Protein AF-A0A7V9SW94-F1 (afdb_monomer)

pLDDT: mean 76.11, std 19.29, range [31.66, 95.06]

Radius of gyration: 12.78 Å; Cα contacts (8 Å, |Δi|>4): 151; chains: 1; bounding box: 34×31×29 Å

Solvent-accessible surface area (backbone atoms only — not comparable to full-atom values): 5118 Å² total; per-residue (Å²): 134,84,76,76,92,71,72,75,85,70,67,84,38,31,49,35,37,36,40,82,63,21,88,87,50,70,67,32,46,69,51,50,90,90,45,95,79,41,51,68,32,24,33,32,41,31,41,30,33,72,32,72,67,81,62,90,41,40,71,59,45,68,74,57,33,77,44,77,43,80,67,82,49,68,50,78,47,75,72,70,76,88,126

Sequence (83 aa):
MITPTSTPNHGPFDTLYVFPDCSTCKPVSDAVPGHGDYNGGRWMLMQAYGITSQLTNAVAVEASASSIVDTGHRFVCPLIRAG

Foldseek 3Di:
DCDPPDPDLPDLAWEWEDEPQAPPEDIATQDDPPDPNHNLQWYWYKYFYQDHDYDHHVVCSVVRGPDIDGPVDIDGDSDPDPD

Mean predicted aligned error: 8.88 Å

Structure (mmCIF, N/CA/C/O backbone):
data_AF-A0A7V9SW94-F1
#
_entry.id   AF-A0A7V9SW94-F1
#
loop_
_atom_site.group_PDB
_atom_site.id
_atom_site.type_symbol
_atom_site.label_atom_id
_atom_site.label_alt_id
_atom_site.label_comp_id
_atom_site.label_asym_id
_atom_site.label_entity_id
_atom_site.label_seq_id
_atom_site.pdbx_PDB_ins_code
_atom_site.Cartn_x
_atom_site.Cartn_y
_atom_site.Cartn_z
_atom_site.o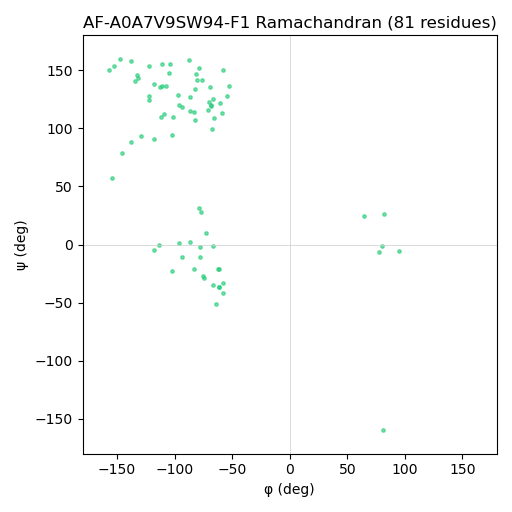ccupancy
_atom_site.B_iso_or_equiv
_atom_site.auth_seq_id
_atom_site.auth_comp_id
_atom_site.auth_asym_id
_atom_site.auth_atom_id
_atom_site.pdbx_PDB_model_num
ATOM 1 N N . MET A 1 1 ? 20.274 19.844 -5.481 1.00 33.56 1 MET A N 1
ATOM 2 C CA . MET A 1 1 ? 19.233 18.803 -5.613 1.00 33.56 1 MET A CA 1
ATOM 3 C C . MET A 1 1 ? 19.794 17.543 -5.002 1.00 33.56 1 MET A C 1
ATOM 5 O O . MET A 1 1 ? 20.869 17.135 -5.418 1.00 33.56 1 MET A O 1
ATOM 9 N N . ILE A 1 2 ? 19.137 16.994 -3.988 1.00 31.66 2 ILE A N 1
ATOM 10 C CA . ILE A 1 2 ? 19.526 15.709 -3.409 1.00 31.66 2 ILE A CA 1
ATOM 11 C C . ILE A 1 2 ? 18.531 14.714 -3.992 1.00 31.66 2 ILE A C 1
ATOM 13 O O . ILE A 1 2 ? 17.402 14.628 -3.523 1.00 31.66 2 ILE A O 1
ATOM 17 N N . THR A 1 3 ? 18.895 14.063 -5.090 1.00 32.84 3 THR A N 1
ATOM 18 C CA . THR A 1 3 ? 18.161 12.881 -5.545 1.00 32.84 3 THR A CA 1
ATOM 19 C C . THR A 1 3 ? 18.445 11.797 -4.506 1.00 32.84 3 THR A C 1
ATOM 21 O O . THR A 1 3 ? 19.625 11.518 -4.283 1.00 32.84 3 THR A O 1
ATOM 24 N N . PRO A 1 4 ? 17.452 11.225 -3.804 1.00 38.81 4 PRO A N 1
ATOM 25 C CA . PRO A 1 4 ? 17.731 10.154 -2.858 1.00 38.81 4 PRO A CA 1
ATOM 26 C C . PRO A 1 4 ? 18.243 8.941 -3.644 1.00 38.81 4 PRO A C 1
ATOM 28 O O . PRO A 1 4 ? 17.491 8.315 -4.381 1.00 38.81 4 PRO A O 1
ATOM 31 N N . THR A 1 5 ? 19.533 8.619 -3.530 1.00 41.50 5 THR A N 1
ATOM 32 C CA . THR A 1 5 ? 20.198 7.521 -4.265 1.00 41.50 5 THR A CA 1
ATOM 33 C C . THR A 1 5 ? 19.898 6.134 -3.680 1.00 41.50 5 THR A C 1
ATOM 35 O O . THR A 1 5 ? 20.710 5.218 -3.773 1.00 41.50 5 THR A O 1
ATOM 38 N N . SER A 1 6 ? 18.751 5.955 -3.037 1.00 40.06 6 SER A N 1
ATOM 39 C CA . SER A 1 6 ? 18.349 4.656 -2.505 1.00 40.06 6 SER A CA 1
ATOM 40 C C . SER A 1 6 ? 16.834 4.569 -2.399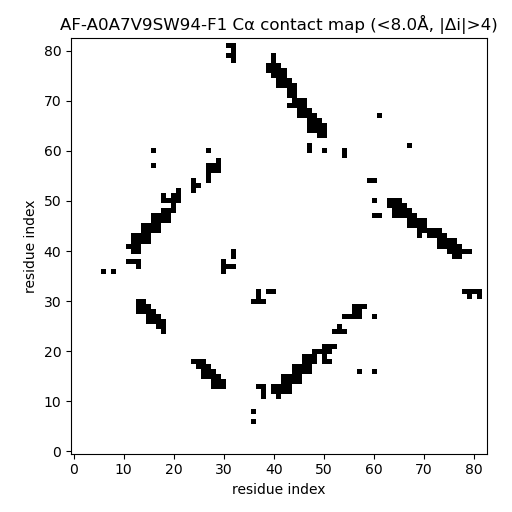 1.00 40.06 6 SER A C 1
ATOM 42 O O . SER A 1 6 ? 16.292 4.3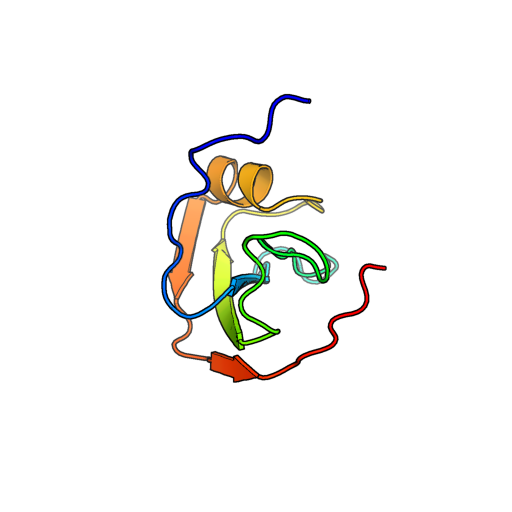50 -1.317 1.00 40.06 6 SER A O 1
ATOM 44 N N . THR A 1 7 ? 16.127 4.769 -3.506 1.00 44.97 7 THR A N 1
ATOM 45 C CA . THR A 1 7 ? 14.821 4.129 -3.630 1.00 44.97 7 THR A CA 1
ATOM 46 C C . THR A 1 7 ? 15.087 2.628 -3.751 1.00 44.97 7 THR A C 1
ATOM 48 O O . THR A 1 7 ? 15.858 2.210 -4.624 1.00 44.97 7 THR A O 1
ATOM 51 N N . PRO A 1 8 ? 14.590 1.799 -2.814 1.00 44.34 8 PRO A N 1
ATOM 52 C CA . PRO A 1 8 ? 14.708 0.357 -2.937 1.00 44.34 8 PRO A CA 1
ATOM 53 C C . PRO A 1 8 ? 14.171 -0.053 -4.307 1.00 44.34 8 PRO A C 1
ATOM 55 O O . PRO A 1 8 ? 13.152 0.458 -4.758 1.00 44.34 8 PRO A O 1
ATOM 58 N N . ASN A 1 9 ? 14.856 -0.952 -5.009 1.00 44.06 9 ASN A N 1
ATOM 59 C CA . ASN A 1 9 ? 14.279 -1.529 -6.214 1.00 44.06 9 ASN A CA 1
ATOM 60 C C . ASN A 1 9 ? 13.086 -2.397 -5.775 1.00 44.06 9 ASN A C 1
ATOM 62 O O . ASN A 1 9 ? 13.288 -3.519 -5.313 1.00 44.06 9 ASN A O 1
ATOM 66 N N . HIS A 1 10 ? 11.865 -1.864 -5.885 1.00 55.28 10 HIS A N 1
ATOM 67 C CA . HIS A 1 10 ? 10.613 -2.535 -5.502 1.00 55.28 10 HIS A CA 1
ATOM 68 C C . HIS A 1 10 ? 10.217 -3.667 -6.476 1.00 55.28 10 HIS A C 1
ATOM 70 O O . HIS A 1 10 ? 9.137 -4.248 -6.377 1.00 55.28 10 HIS A O 1
ATOM 76 N N . GLY A 1 11 ? 11.110 -4.047 -7.397 1.00 61.75 11 GLY A N 1
ATOM 77 C CA . GLY A 1 11 ? 10.855 -5.074 -8.395 1.00 61.75 11 GLY A CA 1
ATOM 78 C C . GLY A 1 11 ? 10.049 -4.528 -9.580 1.00 61.75 11 GLY A C 1
ATOM 79 O O . GLY A 1 11 ? 10.052 -3.328 -9.837 1.00 61.75 11 GLY A O 1
ATOM 80 N N . PRO A 1 12 ? 9.388 -5.398 -10.365 1.00 71.31 12 PRO A N 1
ATOM 81 C CA . PRO A 1 12 ? 8.746 -4.989 -11.616 1.00 71.31 12 PRO A CA 1
ATOM 82 C C . PRO A 1 12 ? 7.395 -4.262 -11.451 1.00 71.31 12 PRO A C 1
ATOM 84 O O . PRO A 1 12 ? 6.798 -3.887 -12.471 1.00 71.31 12 PRO A O 1
ATOM 87 N N . PHE A 1 13 ? 6.905 -4.096 -10.216 1.00 74.19 13 PHE A N 1
ATOM 88 C CA . PHE A 1 13 ? 5.597 -3.528 -9.881 1.00 74.19 13 PHE A CA 1
ATOM 89 C C . PHE A 1 13 ? 5.720 -2.454 -8.793 1.00 74.19 13 PHE A C 1
ATOM 91 O O . PHE A 1 13 ? 6.480 -2.618 -7.845 1.00 74.19 13 PHE A O 1
ATOM 98 N N . ASP A 1 14 ? 4.910 -1.409 -8.924 1.00 83.06 14 ASP A N 1
ATOM 99 C CA . ASP A 1 14 ? 4.600 -0.428 -7.888 1.00 83.06 14 ASP A CA 1
ATOM 100 C C . ASP A 1 14 ? 3.555 -1.012 -6.917 1.00 83.06 14 ASP A C 1
ATOM 102 O O . ASP A 1 14 ? 2.719 -1.839 -7.304 1.00 83.06 14 ASP A O 1
ATOM 106 N N . THR A 1 15 ? 3.554 -0.578 -5.664 1.00 86.62 15 THR A N 1
ATOM 107 C CA . THR A 1 15 ? 2.644 -1.058 -4.620 1.00 86.62 15 THR A CA 1
ATOM 108 C C . THR A 1 15 ? 1.444 -0.142 -4.449 1.00 86.62 15 THR A C 1
ATOM 110 O O . THR A 1 15 ? 1.573 1.054 -4.189 1.00 86.62 15 THR A O 1
ATOM 113 N N . LEU A 1 16 ? 0.250 -0.731 -4.488 1.00 88.19 16 LEU A N 1
ATOM 114 C CA . LEU A 1 16 ? -0.982 -0.083 -4.062 1.00 88.19 16 LEU A CA 1
ATOM 115 C C . LEU A 1 16 ? -1.462 -0.715 -2.753 1.00 88.19 16 LEU A C 1
ATOM 117 O O . LEU A 1 16 ? -1.882 -1.872 -2.726 1.00 88.19 16 LEU A O 1
ATOM 121 N N . TYR A 1 17 ? -1.425 0.058 -1.675 1.00 90.62 17 TYR A N 1
ATOM 122 C CA . TYR A 1 17 ? -1.910 -0.335 -0.360 1.00 90.62 17 TYR A CA 1
ATOM 123 C C . TYR A 1 17 ? -3.402 -0.041 -0.216 1.00 90.62 17 TYR A C 1
ATOM 125 O O . TYR A 1 17 ? -3.849 1.093 -0.403 1.00 90.62 17 TYR A O 1
ATOM 133 N N . VAL A 1 18 ? -4.172 -1.056 0.167 1.00 93.25 18 VAL A N 1
ATOM 134 C CA . VAL A 1 18 ? -5.579 -0.935 0.573 1.00 93.25 18 VAL A CA 1
ATOM 135 C C . VAL A 1 18 ? -5.732 -1.215 2.063 1.00 93.25 18 VAL A C 1
ATOM 137 O O . VAL A 1 18 ? -4.921 -1.931 2.646 1.00 93.25 18 VAL A O 1
ATOM 140 N N . PHE A 1 19 ? -6.787 -0.665 2.666 1.00 95.06 19 PHE A N 1
ATOM 141 C CA . PHE A 1 19 ? -7.003 -0.680 4.115 1.00 95.06 19 PHE A CA 1
ATOM 142 C C . PHE A 1 19 ? -8.293 -1.435 4.470 1.00 95.06 19 PHE A C 1
ATOM 144 O O . PHE A 1 19 ? -9.362 -0.825 4.513 1.00 95.06 19 PHE A O 1
ATOM 151 N N . PRO A 1 20 ? -8.234 -2.759 4.713 1.00 93.56 20 PRO A N 1
ATOM 152 C CA . PRO A 1 20 ? -9.415 -3.553 5.063 1.00 93.56 20 PRO A CA 1
ATOM 153 C C . PRO A 1 20 ? -10.131 -3.057 6.326 1.00 93.56 20 PRO A C 1
ATOM 155 O O . PRO A 1 20 ? -11.357 -3.098 6.392 1.00 93.56 20 PRO A O 1
ATOM 158 N N . ASP A 1 21 ? -9.372 -2.530 7.289 1.00 93.94 21 ASP A N 1
ATOM 159 C CA . ASP A 1 21 ? -9.885 -2.059 8.581 1.00 93.94 21 ASP A CA 1
ATOM 160 C C . ASP A 1 21 ? -10.378 -0.596 8.547 1.00 93.94 21 ASP A C 1
ATOM 162 O O . ASP A 1 21 ? -10.827 -0.062 9.563 1.00 93.94 21 ASP A O 1
ATOM 166 N N . CYS A 1 22 ? -10.342 0.058 7.377 1.00 92.44 22 CYS A N 1
ATOM 167 C CA . CYS A 1 22 ? -10.863 1.409 7.169 1.00 92.44 22 CYS A CA 1
ATOM 168 C C . CYS A 1 22 ? -11.629 1.515 5.841 1.00 92.44 22 CYS A C 1
ATOM 170 O O . CYS A 1 22 ? -11.096 1.924 4.809 1.00 92.44 22 CYS A O 1
ATOM 172 N N . SER A 1 23 ? -12.928 1.214 5.881 1.00 90.00 23 SER A N 1
ATOM 173 C CA . SER A 1 23 ? -13.812 1.215 4.704 1.00 90.00 23 SER A CA 1
ATOM 174 C C . SER A 1 23 ? -13.976 2.581 4.022 1.00 90.00 23 SER A C 1
ATOM 176 O O . SER A 1 23 ? -14.343 2.642 2.850 1.00 90.00 23 SER A O 1
ATOM 178 N N . THR A 1 24 ? -13.703 3.682 4.729 1.00 92.44 24 THR A N 1
ATOM 179 C CA . THR A 1 24 ? -13.747 5.048 4.181 1.00 92.44 24 THR A CA 1
ATOM 180 C C . THR A 1 24 ? -12.397 5.542 3.666 1.00 92.44 24 THR A C 1
ATOM 182 O O . THR A 1 24 ? -12.345 6.596 3.029 1.00 92.44 24 THR A O 1
ATOM 185 N N . CYS A 1 25 ? -11.304 4.830 3.954 1.00 91.81 25 CYS A N 1
ATOM 186 C CA . CYS A 1 25 ? -9.970 5.254 3.559 1.00 91.81 25 CYS A CA 1
ATOM 187 C C . CYS A 1 25 ? -9.729 5.003 2.063 1.00 91.81 25 CYS A C 1
ATOM 189 O O . CYS A 1 25 ? -10.129 3.992 1.487 1.00 91.81 25 CYS A O 1
ATOM 191 N N . LYS A 1 26 ? -9.038 5.944 1.426 1.00 91.81 26 LYS A N 1
ATOM 192 C CA . LYS A 1 26 ? -8.555 5.849 0.047 1.00 91.81 26 LYS A CA 1
ATOM 193 C C . LYS A 1 26 ? -7.268 5.020 0.010 1.00 91.81 26 LYS A C 1
ATOM 195 O O . LYS A 1 26 ? -6.440 5.227 0.896 1.00 91.81 26 LYS A O 1
ATOM 200 N N . PRO A 1 27 ? -7.058 4.165 -1.007 1.00 87.69 27 PRO A N 1
ATOM 201 C CA . PRO A 1 27 ? -5.795 3.455 -1.200 1.00 87.69 27 PRO A CA 1
ATOM 202 C C . PRO A 1 27 ? -4.607 4.413 -1.339 1.00 87.69 27 PRO A C 1
ATOM 204 O O . PRO A 1 27 ? -4.759 5.518 -1.862 1.00 87.69 27 PRO A O 1
ATOM 207 N N . VAL A 1 28 ? -3.427 3.971 -0.910 1.00 88.88 28 VAL A N 1
ATOM 208 C CA . VAL A 1 28 ? -2.176 4.739 -0.975 1.00 88.88 28 VAL A CA 1
ATOM 209 C C . VAL A 1 28 ? -1.177 4.011 -1.858 1.00 88.88 28 VAL A C 1
ATOM 211 O O . VAL A 1 28 ? -1.045 2.796 -1.780 1.00 88.88 28 VAL A O 1
ATOM 214 N N . SER A 1 29 ? -0.471 4.764 -2.691 1.00 85.75 29 SER A N 1
ATOM 215 C CA . SER A 1 29 ? 0.541 4.251 -3.609 1.00 85.75 29 SER A CA 1
ATOM 216 C C . SER A 1 29 ? 1.954 4.559 -3.106 1.00 85.75 29 SER A C 1
ATOM 218 O O . SER A 1 29 ? 2.159 5.610 -2.490 1.00 85.75 29 SER A O 1
ATOM 220 N N . ASP A 1 30 ? 2.919 3.680 -3.379 1.00 82.56 30 ASP A N 1
ATOM 221 C CA . ASP A 1 30 ? 4.355 3.944 -3.172 1.00 82.56 30 ASP A CA 1
ATOM 222 C C . ASP A 1 30 ? 5.009 4.713 -4.333 1.00 82.56 30 ASP A C 1
ATOM 224 O O . ASP A 1 30 ? 6.011 5.396 -4.130 1.00 82.56 30 ASP A O 1
ATOM 228 N N . ALA A 1 31 ? 4.402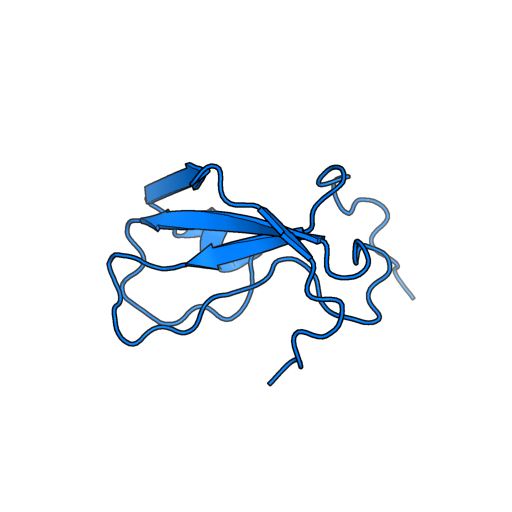 4.677 -5.520 1.00 74.00 31 ALA A N 1
ATOM 229 C CA . ALA A 1 31 ? 4.884 5.350 -6.718 1.00 74.00 31 ALA A CA 1
ATOM 230 C C . ALA A 1 31 ? 3.847 6.329 -7.285 1.00 74.00 31 ALA A C 1
ATOM 232 O O . ALA A 1 31 ? 2.634 6.162 -7.134 1.00 74.00 31 ALA A O 1
ATOM 233 N N . VAL A 1 32 ? 4.314 7.359 -7.990 1.00 67.94 32 VAL A N 1
ATOM 234 C CA . VAL A 1 32 ? 3.453 8.319 -8.697 1.00 67.94 32 VAL A CA 1
ATOM 235 C C . VAL A 1 32 ? 3.951 8.542 -10.126 1.00 67.94 32 VAL A C 1
ATOM 237 O O . VAL A 1 32 ? 5.164 8.540 -10.353 1.00 67.94 32 VAL A O 1
ATOM 240 N N . PRO A 1 33 ? 3.055 8.766 -11.108 1.00 59.25 33 PRO A N 1
ATOM 241 C CA . PRO A 1 33 ? 3.469 9.098 -12.466 1.00 59.25 33 PRO A CA 1
ATOM 242 C C . PRO A 1 33 ? 4.415 10.307 -12.487 1.00 59.25 33 PRO A C 1
ATOM 244 O O . PRO A 1 33 ? 4.099 11.359 -11.936 1.00 59.25 33 PRO A O 1
ATOM 247 N N . GLY A 1 34 ? 5.572 10.158 -13.136 1.00 57.84 34 GLY A N 1
ATOM 248 C CA . GLY A 1 34 ? 6.607 11.198 -13.209 1.00 57.84 34 GLY A CA 1
ATOM 249 C C . GLY A 1 34 ? 7.710 11.091 -12.149 1.00 57.84 34 GLY A C 1
ATOM 250 O O . GLY A 1 34 ? 8.688 11.831 -12.241 1.00 57.84 34 GLY A O 1
ATOM 251 N N . HIS A 1 35 ? 7.603 10.163 -11.193 1.00 62.00 35 HIS A N 1
ATOM 252 C CA . HIS A 1 35 ? 8.723 9.779 -10.330 1.00 62.00 35 HIS A CA 1
ATOM 253 C C . HIS A 1 35 ? 9.637 8.768 -11.039 1.00 62.00 35 HIS A C 1
ATOM 255 O O . HIS A 1 35 ? 9.161 7.949 -11.826 1.00 62.00 35 HIS A O 1
ATOM 261 N N . GLY A 1 36 ? 10.947 8.819 -10.767 1.00 56.28 36 GLY A N 1
ATOM 262 C CA . GLY A 1 36 ? 11.942 7.951 -11.420 1.00 56.28 36 GLY A CA 1
ATOM 263 C C . GLY A 1 36 ? 11.729 6.455 -11.165 1.00 56.28 36 GLY A C 1
ATOM 264 O O . GLY A 1 36 ? 12.164 5.629 -11.961 1.00 56.28 36 GLY A O 1
ATOM 265 N N . ASP A 1 37 ? 11.006 6.135 -10.095 1.00 63.38 37 ASP A N 1
ATOM 266 C CA . ASP A 1 37 ? 10.758 4.777 -9.608 1.00 63.38 37 ASP A CA 1
ATOM 267 C C . ASP A 1 37 ? 9.415 4.212 -10.105 1.00 63.38 37 ASP A C 1
ATOM 269 O O . ASP A 1 37 ? 9.055 3.090 -9.774 1.00 63.38 37 ASP A O 1
ATOM 273 N N . TYR A 1 38 ? 8.669 4.983 -10.906 1.00 63.03 38 TYR A N 1
ATOM 274 C CA . TYR A 1 38 ? 7.371 4.579 -11.437 1.00 63.03 38 TYR A CA 1
ATOM 275 C C . TYR A 1 38 ? 7.513 3.480 -12.493 1.00 63.03 38 TYR A C 1
ATOM 277 O O . TYR A 1 38 ? 8.007 3.716 -13.602 1.00 63.03 38 TYR A O 1
ATOM 285 N N . ASN A 1 39 ? 6.973 2.294 -12.218 1.00 67.00 39 ASN A N 1
ATOM 286 C CA . ASN A 1 39 ? 7.015 1.141 -13.119 1.00 67.00 39 ASN A CA 1
ATOM 287 C C . ASN A 1 39 ? 5.986 1.205 -14.262 1.00 67.00 39 ASN A C 1
ATOM 289 O O . ASN A 1 39 ? 5.502 0.178 -14.748 1.00 67.00 39 ASN A O 1
ATOM 293 N N . GLY A 1 40 ? 5.642 2.404 -14.738 1.00 66.62 40 GLY A N 1
ATOM 294 C CA . GLY A 1 40 ? 4.719 2.589 -15.862 1.00 66.62 40 GLY A CA 1
ATOM 295 C C . GLY A 1 40 ? 3.296 2.113 -15.560 1.00 66.62 40 GLY A C 1
ATOM 296 O O . GLY A 1 40 ? 2.565 1.742 -16.480 1.00 66.62 40 GLY A O 1
ATOM 297 N N . GLY A 1 41 ? 2.920 2.076 -14.279 1.00 68.12 41 GLY A N 1
ATOM 298 C CA . GLY A 1 41 ? 1.585 1.703 -13.834 1.00 68.12 41 GLY A CA 1
ATOM 299 C C . GLY A 1 41 ? 1.359 0.205 -13.753 1.00 68.12 41 GLY A C 1
ATOM 300 O O . GLY A 1 41 ? 0.230 -0.248 -13.905 1.00 68.12 41 GLY A O 1
ATOM 301 N N . ARG A 1 42 ? 2.411 -0.584 -13.552 1.00 80.31 42 ARG A N 1
ATOM 302 C CA . ARG A 1 42 ? 2.279 -1.980 -13.135 1.00 80.31 42 ARG A CA 1
ATOM 303 C C . ARG A 1 42 ? 2.099 -1.994 -11.625 1.00 80.31 42 ARG A C 1
ATOM 305 O O . ARG A 1 42 ? 3.025 -1.647 -10.917 1.00 80.31 42 ARG A O 1
ATOM 312 N N . TRP A 1 43 ? 0.937 -2.411 -11.152 1.00 81.50 43 TRP A N 1
ATOM 313 C CA . TRP A 1 43 ? 0.555 -2.360 -9.747 1.00 81.50 43 TRP A CA 1
ATOM 314 C C . TRP A 1 43 ? 0.461 -3.757 -9.146 1.00 81.50 43 TRP A C 1
ATOM 316 O O . TRP A 1 43 ? -0.137 -4.650 -9.754 1.00 81.50 43 TRP A O 1
ATOM 326 N N . MET A 1 44 ? 0.984 -3.927 -7.935 1.00 86.94 44 MET A N 1
ATOM 327 C CA . MET A 1 44 ? 0.662 -5.030 -7.035 1.00 86.94 44 MET A CA 1
ATOM 328 C C . MET A 1 44 ? -0.197 -4.521 -5.880 1.00 86.94 44 MET A C 1
ATOM 330 O O . MET A 1 44 ? 0.050 -3.449 -5.330 1.00 86.94 44 MET A O 1
ATOM 334 N N . LEU A 1 45 ? -1.233 -5.278 -5.527 1.00 87.62 45 LEU A N 1
ATOM 335 C CA . LEU A 1 45 ? -2.170 -4.883 -4.482 1.00 87.62 45 LEU A CA 1
ATOM 336 C C . LEU A 1 45 ? -1.780 -5.525 -3.147 1.00 87.62 45 LEU A C 1
ATOM 338 O O . LEU A 1 45 ? -1.782 -6.753 -3.018 1.00 87.62 45 LEU A O 1
ATOM 342 N N . MET A 1 46 ? -1.511 -4.686 -2.152 1.00 92.00 46 MET A N 1
ATOM 343 C CA . MET A 1 46 ? -1.172 -5.088 -0.788 1.00 92.00 46 MET A CA 1
ATOM 344 C C . MET A 1 46 ? -2.287 -4.677 0.173 1.00 92.00 46 MET A C 1
ATOM 346 O O . MET A 1 46 ? -2.788 -3.555 0.116 1.00 92.00 46 MET A O 1
ATOM 350 N N . GLN A 1 47 ? -2.669 -5.566 1.083 1.00 93.06 47 GLN A N 1
ATOM 351 C CA . GLN A 1 47 ? -3.578 -5.253 2.185 1.00 93.06 47 GLN A CA 1
ATOM 352 C C . GLN A 1 47 ? -2.778 -4.863 3.422 1.00 93.06 47 GLN A C 1
ATOM 354 O O . GLN A 1 47 ? -2.027 -5.682 3.947 1.00 93.06 47 GLN A O 1
ATOM 359 N N . ALA A 1 48 ? -2.960 -3.630 3.891 1.00 93.75 48 ALA A N 1
ATOM 360 C CA . ALA A 1 48 ? -2.377 -3.124 5.126 1.00 93.75 48 ALA A CA 1
ATOM 361 C C . ALA A 1 48 ? -3.430 -3.139 6.245 1.00 93.75 48 ALA A C 1
ATOM 363 O O . ALA A 1 48 ? -4.387 -2.360 6.229 1.00 93.75 48 ALA A O 1
ATOM 364 N N . TYR A 1 49 ? -3.249 -4.042 7.205 1.00 94.88 49 TYR A N 1
ATOM 365 C CA . TYR A 1 49 ? -4.128 -4.205 8.364 1.00 94.8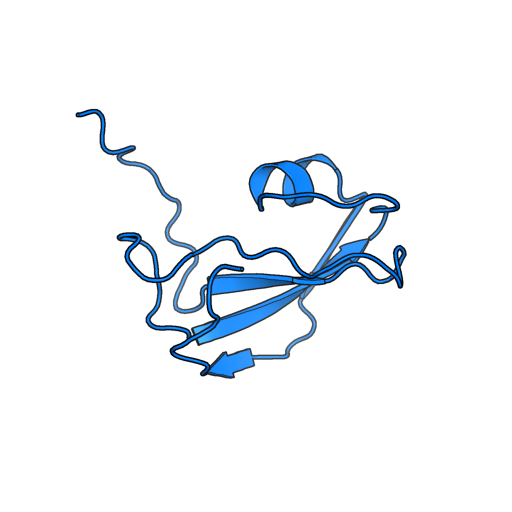8 49 TYR A CA 1
ATOM 366 C C . TYR A 1 49 ? -3.712 -3.290 9.521 1.00 94.88 49 TYR A C 1
ATOM 368 O O . TYR A 1 49 ? -2.570 -2.835 9.603 1.00 94.88 49 TYR A O 1
ATOM 376 N N . GLY A 1 50 ? -4.641 -3.023 10.436 1.00 93.31 50 GLY A N 1
ATOM 377 C CA . GLY A 1 50 ? -4.445 -2.154 11.599 1.00 93.31 50 GLY A CA 1
ATOM 378 C C . GLY A 1 50 ? -4.554 -0.656 11.299 1.00 93.31 50 GLY A C 1
ATOM 379 O O . GLY A 1 50 ? -4.464 0.155 12.218 1.00 93.31 50 GLY A O 1
ATOM 380 N N . ILE A 1 51 ? -4.787 -0.275 10.039 1.00 94.81 51 ILE A N 1
ATOM 381 C CA . ILE A 1 51 ? -4.972 1.121 9.635 1.00 94.81 51 ILE A CA 1
ATOM 382 C C . ILE A 1 51 ? -6.440 1.512 9.793 1.00 94.81 51 ILE A C 1
ATOM 384 O O . ILE A 1 51 ? -7.305 1.012 9.078 1.00 94.81 51 ILE A O 1
ATOM 388 N N . THR A 1 52 ? -6.712 2.440 10.709 1.00 94.50 52 THR A N 1
ATOM 389 C CA . THR A 1 52 ? -8.069 2.929 11.022 1.00 94.50 52 THR A CA 1
ATOM 390 C C . THR A 1 52 ? -8.289 4.398 10.646 1.00 94.50 52 THR A C 1
ATOM 392 O O . THR A 1 52 ? -9.383 4.931 10.826 1.00 94.50 52 THR A O 1
ATOM 395 N N . SER A 1 53 ? -7.267 5.066 10.107 1.00 93.81 53 SER A N 1
ATOM 396 C CA . SER A 1 53 ? -7.310 6.467 9.685 1.00 93.81 53 SER A CA 1
ATOM 397 C C . SER A 1 53 ? -6.606 6.664 8.343 1.00 93.81 53 SER A C 1
ATOM 399 O O . SER A 1 53 ? -5.784 5.849 7.924 1.00 93.81 53 SER A O 1
ATOM 401 N N . GLN A 1 54 ? -6.951 7.744 7.636 1.00 94.81 54 GLN A N 1
ATOM 402 C CA . GLN A 1 54 ? -6.373 8.020 6.324 1.00 94.81 54 GLN A CA 1
ATOM 403 C C . GLN A 1 54 ? -4.879 8.330 6.442 1.00 94.81 54 GLN A C 1
ATOM 405 O O . GLN A 1 54 ? -4.482 9.284 7.111 1.00 94.81 54 GLN A O 1
ATOM 410 N N . LEU A 1 55 ? -4.076 7.579 5.695 1.00 92.19 55 LEU A N 1
ATOM 411 C CA . LEU A 1 55 ? -2.658 7.851 5.478 1.00 92.19 55 LEU A CA 1
ATOM 412 C C . LEU A 1 55 ? -2.442 8.431 4.078 1.00 92.19 55 LEU A C 1
ATOM 414 O O . LEU A 1 55 ? -3.260 8.228 3.185 1.00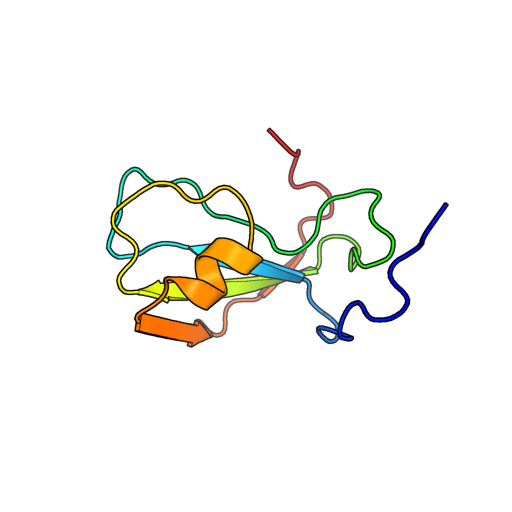 92.19 55 LEU A O 1
ATOM 418 N N . THR A 1 56 ? -1.364 9.184 3.875 1.00 88.44 56 THR A N 1
ATOM 419 C CA . THR A 1 56 ? -1.142 9.941 2.625 1.00 88.44 56 THR A CA 1
ATOM 420 C C . THR A 1 56 ? 0.102 9.516 1.852 1.00 88.44 56 THR A C 1
ATOM 422 O O . THR A 1 56 ? 0.337 10.021 0.760 1.00 88.44 56 THR A O 1
ATOM 425 N N . ASN A 1 57 ? 0.909 8.606 2.398 1.00 85.50 57 ASN A N 1
ATOM 426 C CA . ASN A 1 57 ? 2.130 8.113 1.764 1.00 85.50 57 ASN A CA 1
ATOM 427 C C . ASN A 1 57 ? 2.463 6.692 2.240 1.00 85.50 57 ASN A C 1
ATOM 429 O O . ASN A 1 57 ? 2.080 6.302 3.344 1.00 85.50 57 ASN A O 1
ATOM 433 N N . ALA A 1 58 ? 3.172 5.931 1.404 1.00 87.00 58 ALA A N 1
ATOM 434 C CA . ALA A 1 58 ? 3.520 4.535 1.671 1.00 87.00 58 ALA A CA 1
ATOM 435 C C . ALA A 1 58 ? 4.384 4.348 2.927 1.00 87.00 58 ALA A C 1
ATOM 437 O O . ALA A 1 58 ? 4.138 3.424 3.693 1.00 87.00 58 ALA A O 1
ATOM 438 N N . VAL A 1 59 ? 5.314 5.268 3.207 1.00 86.81 59 VAL A N 1
ATOM 439 C CA . VAL A 1 59 ? 6.168 5.206 4.409 1.00 86.81 59 VAL A CA 1
ATOM 440 C C . VAL A 1 59 ? 5.323 5.184 5.687 1.00 86.81 59 VAL A C 1
ATOM 442 O O . VAL A 1 59 ? 5.583 4.406 6.603 1.00 86.81 59 VAL A O 1
ATOM 445 N N . ALA A 1 60 ? 4.271 6.003 5.745 1.00 88.19 60 ALA A N 1
ATOM 446 C CA . ALA A 1 60 ? 3.342 6.005 6.868 1.00 88.19 60 ALA A CA 1
ATOM 447 C C . ALA A 1 60 ? 2.538 4.700 6.960 1.00 88.19 60 ALA A C 1
ATOM 449 O O . ALA A 1 60 ? 2.254 4.250 8.070 1.00 88.19 60 ALA A O 1
ATOM 450 N N . VAL A 1 61 ? 2.180 4.091 5.824 1.00 88.56 61 VAL A N 1
ATOM 451 C CA . VAL A 1 6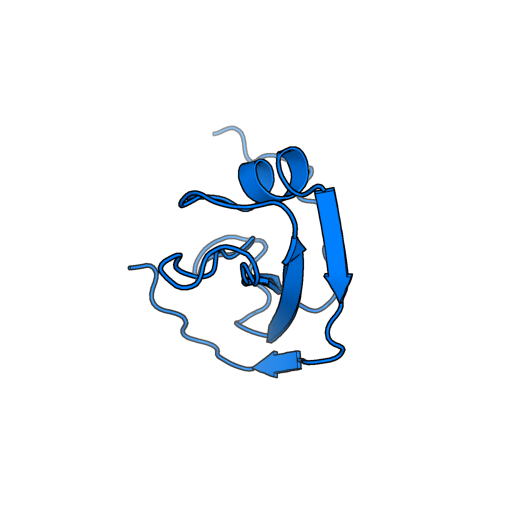1 ? 1.485 2.793 5.791 1.00 88.56 61 VAL A CA 1
ATOM 452 C C . VAL A 1 61 ? 2.373 1.702 6.371 1.00 88.56 61 VAL A C 1
ATOM 454 O O . VAL A 1 61 ? 1.953 1.011 7.293 1.00 88.56 61 VAL A O 1
ATOM 457 N N . GLU A 1 62 ? 3.606 1.593 5.888 1.00 89.31 62 GLU A N 1
ATOM 458 C CA . GLU A 1 62 ? 4.574 0.582 6.323 1.00 89.31 62 GLU A CA 1
ATOM 459 C C . GLU A 1 62 ? 4.920 0.702 7.809 1.00 89.31 62 GLU A C 1
ATOM 461 O O . GLU A 1 62 ? 5.055 -0.307 8.494 1.00 89.31 62 GLU A O 1
ATOM 466 N N . ALA A 1 63 ? 5.002 1.929 8.327 1.00 91.25 63 ALA A N 1
ATOM 467 C CA . ALA A 1 63 ? 5.265 2.173 9.742 1.00 91.25 63 ALA A CA 1
ATOM 468 C C . ALA A 1 63 ? 4.053 1.908 10.656 1.00 91.25 63 ALA A C 1
ATOM 470 O O . ALA A 1 63 ? 4.238 1.631 11.841 1.00 91.25 63 ALA A O 1
ATOM 471 N N . SER A 1 64 ? 2.826 2.039 10.140 1.00 91.94 64 SER A N 1
ATOM 472 C CA . SER A 1 64 ? 1.598 1.982 10.952 1.00 91.94 64 SER A CA 1
ATOM 473 C C . SER A 1 64 ? 0.859 0.650 10.849 1.00 91.94 64 SER A C 1
ATOM 475 O O . SER A 1 64 ? 0.056 0.328 11.725 1.00 91.94 64 SER A O 1
ATOM 477 N N . ALA A 1 65 ? 1.078 -0.109 9.774 1.00 92.75 65 ALA A N 1
ATOM 478 C CA . ALA A 1 65 ? 0.385 -1.364 9.545 1.00 92.75 65 ALA A CA 1
ATOM 479 C C . ALA A 1 65 ? 0.835 -2.422 10.560 1.00 92.75 65 ALA A C 1
ATOM 481 O O . ALA A 1 65 ? 2.024 -2.619 10.803 1.00 92.75 65 ALA A O 1
ATOM 482 N N . SER A 1 66 ? -0.125 -3.155 11.120 1.00 94.56 66 SER A N 1
ATOM 483 C CA . SER A 1 66 ? 0.166 -4.309 11.978 1.00 94.56 66 SER A CA 1
ATOM 484 C C . SER A 1 66 ? 0.636 -5.515 11.163 1.00 94.56 66 SER A C 1
ATOM 486 O O . SER A 1 66 ? 1.396 -6.350 11.649 1.00 94.56 66 SER A O 1
ATOM 488 N N . SER A 1 67 ? 0.175 -5.609 9.915 1.00 94.56 67 SER A N 1
ATOM 489 C CA . SER A 1 67 ? 0.635 -6.573 8.925 1.00 94.56 67 SER A CA 1
ATOM 490 C C . SER A 1 67 ? 0.345 -6.065 7.518 1.00 94.56 67 SER A C 1
ATOM 492 O O . SER A 1 67 ? -0.624 -5.335 7.292 1.00 94.56 67 SER A O 1
ATOM 494 N N . ILE A 1 68 ? 1.189 -6.477 6.575 1.00 92.62 68 ILE A N 1
ATOM 495 C CA . ILE A 1 68 ? 1.027 -6.211 5.149 1.00 92.62 68 ILE A CA 1
ATOM 496 C C . ILE A 1 68 ? 0.996 -7.556 4.433 1.00 92.62 68 ILE A C 1
ATOM 498 O O . ILE A 1 68 ? 1.909 -8.367 4.590 1.00 92.62 68 ILE A O 1
ATOM 502 N N . VAL A 1 69 ? -0.070 -7.799 3.676 1.00 93.25 69 VAL A N 1
ATOM 503 C CA . VAL A 1 69 ? -0.308 -9.073 2.993 1.00 93.25 69 VAL A CA 1
ATOM 504 C C . VAL A 1 69 ? -0.443 -8.840 1.496 1.00 93.25 69 VAL A C 1
ATOM 506 O O . VAL A 1 69 ? -1.263 -8.035 1.051 1.00 93.25 69 VAL A O 1
ATOM 509 N N . ASP A 1 70 ? 0.339 -9.585 0.718 1.00 90.19 70 ASP A N 1
ATOM 510 C CA . ASP A 1 70 ? 0.192 -9.634 -0.732 1.00 90.19 70 ASP A CA 1
ATOM 511 C C . ASP A 1 70 ? -1.090 -10.379 -1.098 1.00 90.19 70 ASP A C 1
ATOM 513 O O . ASP A 1 70 ? -1.293 -11.538 -0.734 1.00 90.19 70 ASP A O 1
ATOM 517 N N . THR A 1 71 ? -1.964 -9.708 -1.841 1.00 87.88 71 THR A N 1
ATOM 518 C CA . THR A 1 71 ? -3.238 -10.288 -2.274 1.00 87.88 71 THR A CA 1
ATOM 519 C C . THR A 1 71 ? -3.094 -11.245 -3.459 1.00 87.88 71 THR A C 1
ATOM 521 O O . THR A 1 71 ? -4.057 -11.906 -3.836 1.00 87.88 71 THR A O 1
ATOM 524 N N . GLY A 1 72 ? -1.930 -11.294 -4.111 1.00 83.25 72 GLY A N 1
ATOM 525 C CA . GLY A 1 72 ? -1.746 -12.025 -5.366 1.00 83.25 72 GLY A CA 1
ATOM 526 C C . GLY A 1 72 ? -2.304 -11.292 -6.594 1.00 83.25 72 GLY A C 1
ATOM 527 O O . GLY A 1 72 ? -2.056 -11.717 -7.722 1.00 83.25 72 GLY A O 1
ATOM 528 N N . HIS A 1 73 ? -3.001 -10.162 -6.416 1.00 82.25 73 HIS A N 1
ATOM 529 C CA . HIS A 1 73 ? -3.519 -9.358 -7.519 1.00 82.25 73 HIS A CA 1
ATOM 530 C C . HIS A 1 73 ? -2.437 -8.441 -8.085 1.00 82.25 73 HIS A C 1
ATOM 532 O O . HIS A 1 73 ? -1.699 -7.776 -7.351 1.00 82.25 73 HIS A O 1
ATOM 538 N N . ARG A 1 74 ? -2.341 -8.421 -9.415 1.00 85.00 74 ARG A N 1
ATOM 539 C CA . ARG A 1 74 ? -1.491 -7.507 -10.176 1.00 85.00 74 ARG A CA 1
ATOM 540 C C . ARG A 1 74 ? -2.295 -6.951 -11.340 1.00 85.00 74 ARG A C 1
ATOM 542 O O . ARG A 1 74 ? -3.072 -7.686 -11.949 1.00 85.00 74 ARG A O 1
ATOM 549 N N . PHE A 1 75 ? -2.124 -5.677 -11.657 1.00 77.94 75 PHE A N 1
ATOM 550 C CA . PHE A 1 75 ? -2.806 -5.049 -12.786 1.00 77.94 75 PHE A CA 1
ATOM 551 C C . PHE A 1 75 ? -1.940 -3.971 -13.423 1.00 77.94 75 PHE A C 1
ATOM 553 O O . PHE A 1 75 ? -1.010 -3.459 -12.812 1.00 77.94 75 PHE A O 1
ATOM 560 N N . VAL A 1 76 ? -2.244 -3.627 -14.671 1.00 73.88 76 VAL A N 1
ATOM 561 C CA . VAL A 1 76 ? -1.547 -2.565 -15.398 1.00 73.88 76 VAL A CA 1
ATOM 562 C C . VAL A 1 76 ? -2.520 -1.412 -15.604 1.00 73.88 76 VAL A C 1
ATOM 564 O O . VAL A 1 76 ? -3.485 -1.533 -16.353 1.00 73.88 76 VAL A O 1
ATOM 567 N N . CYS A 1 77 ? -2.283 -0.304 -14.913 1.00 65.81 77 CYS A N 1
ATOM 568 C CA . CYS A 1 77 ? -2.982 0.960 -15.075 1.00 65.81 77 CYS A CA 1
ATOM 569 C C . CYS A 1 77 ? -1.944 2.087 -15.233 1.00 65.81 77 CYS A C 1
ATOM 571 O O . CYS A 1 77 ? -1.484 2.637 -14.226 1.00 65.81 77 CYS A O 1
ATOM 573 N N . PRO A 1 78 ? -1.574 2.455 -16.475 1.00 60.25 78 PRO A N 1
ATOM 574 C CA . PRO A 1 78 ? -0.550 3.469 -16.757 1.00 60.25 78 PRO A CA 1
ATOM 575 C C . PRO A 1 78 ? -0.940 4.897 -16.330 1.00 60.25 78 PRO A C 1
ATOM 577 O O . PRO A 1 78 ? -0.159 5.825 -16.505 1.00 60.25 78 PRO A O 1
ATOM 580 N N . LEU A 1 79 ? -2.148 5.092 -15.790 1.00 53.34 79 LEU A N 1
ATOM 581 C CA . LEU A 1 79 ? -2.680 6.378 -15.346 1.00 53.34 79 LEU A CA 1
ATOM 582 C C . LEU A 1 79 ? -3.571 6.181 -14.111 1.00 53.34 79 LEU A C 1
ATOM 584 O O . LEU A 1 79 ? -4.797 6.225 -14.192 1.00 53.34 79 LEU A O 1
ATOM 588 N N . ILE A 1 80 ? -2.956 6.015 -12.940 1.00 53.94 80 ILE A N 1
ATOM 589 C CA . ILE A 1 80 ? -3.618 6.435 -11.700 1.00 53.94 80 ILE A CA 1
ATOM 590 C C . ILE A 1 80 ? -3.363 7.938 -11.599 1.00 53.94 80 ILE A C 1
ATOM 592 O O . ILE A 1 80 ? -2.229 8.366 -11.395 1.00 53.94 80 ILE A O 1
ATOM 596 N N . ARG A 1 81 ? -4.391 8.764 -11.829 1.00 39.66 81 ARG A N 1
ATOM 597 C CA . ARG A 1 81 ? -4.276 10.206 -11.568 1.00 39.66 81 ARG A CA 1
ATOM 598 C C . ARG A 1 81 ? -3.971 10.389 -10.081 1.00 39.66 81 ARG A C 1
ATOM 600 O O . ARG A 1 81 ? -4.762 9.947 -9.254 1.00 39.66 81 ARG A O 1
ATOM 607 N N . ALA A 1 82 ? -2.853 11.044 -9.767 1.00 42.62 82 ALA A N 1
ATOM 608 C CA . ALA A 1 82 ? -2.641 11.627 -8.449 1.00 42.62 82 ALA A CA 1
ATOM 609 C C . ALA A 1 82 ? -3.774 12.640 -8.222 1.00 42.62 82 ALA A C 1
ATOM 611 O O . ALA A 1 82 ? -3.920 13.584 -9.003 1.00 42.62 82 ALA A O 1
ATOM 612 N N . GLY A 1 83 ? -4.652 12.338 -7.267 1.00 35.25 83 GLY A N 1
ATOM 613 C CA . GLY A 1 83 ? -5.767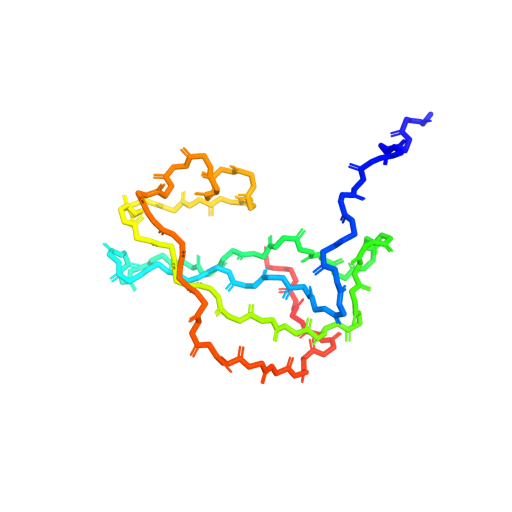 13.193 -6.864 1.00 35.25 83 GLY A CA 1
ATOM 614 C C . GLY A 1 83 ? -5.359 14.140 -5.755 1.00 35.25 83 GLY A C 1
ATOM 615 O O . GLY A 1 83 ? -4.497 13.735 -4.945 1.00 35.25 83 GLY A O 1
#

Secondary structure (DSSP, 8-state):
----S-----TTSEEEEE-TT-TTPPPEES--TTSTT--TTEEEEEEEES--S---SHHHHHHH-SEEEEEE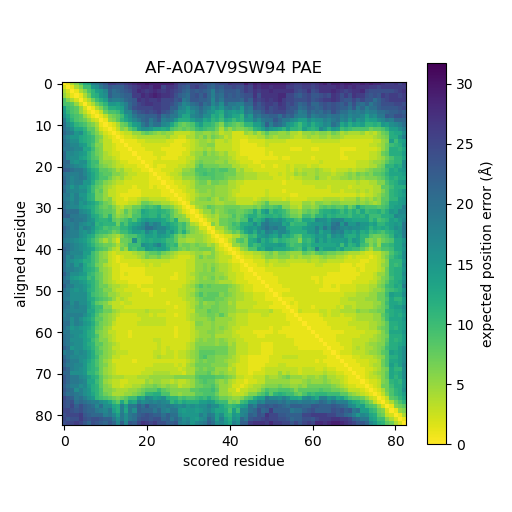EEEE-S-----